Protein AF-A0A350C0U6-F1 (afdb_monomer_lite)

Sequence (152 aa):
VAESNEKQADDQLRTDGWYQVFDNSTVLQYPEDMLATWTKYCEDTYARYAKSYNLSYEDFLTEYGASETSIANNAKDFAKTYLVASAILENEGILPASEQYNTRKNELLAGSGYASEEAAVAAGISQENIDMTVRYYLATDIILENATIANG

pLDDT: mean 92.18, std 11.09, range [40.97, 98.38]

Secondary structure (DSSP, 8-state):
-HHHHHHHHHHHHHHHHHHHHHHH---S---HHHHHHHHHHHHHHHHHHHHHTT--HHHHHHHTT--HHHHHHHHHHHHHHHHHHHHHHHHTT--TTSHHHHHHHHHHHHHTT-SSHHHHHHTT--HHHHHHHHHHHHHHHHHHHHS-----

Foldseek 3Di:
DVVVVVVVVLVVLLVVLVCVLLVP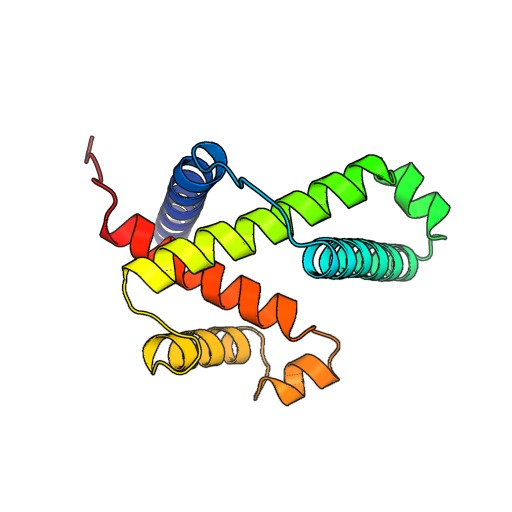DDDPDFDPVQLVVQLVVLLVVLCVVCVVVVHDSVVSCVVVVHDSVNSSVRSVSLSSLQVSLVVQCVVVVNDCPDPLLVVLLCVVQVVVVHNDPVRVVVVPNDPSNSNSVSSSVVSSVSSVVPDDPPPD

Structure (mmCIF, N/CA/C/O backbone):
data_AF-A0A350C0U6-F1
#
_entry.id   AF-A0A350C0U6-F1
#
loop_
_atom_site.group_PDB
_atom_site.id
_atom_site.type_symbol
_atom_site.label_atom_id
_atom_site.label_alt_id
_atom_site.label_comp_id
_atom_site.label_asym_id
_atom_site.label_entity_id
_atom_site.label_seq_id
_atom_site.pdbx_PDB_ins_code
_atom_site.Cartn_x
_atom_site.Cartn_y
_atom_site.Cartn_z
_atom_site.occupancy
_atom_site.B_iso_or_equiv
_atom_site.auth_seq_id
_atom_site.auth_comp_id
_atom_site.auth_asym_id
_atom_site.auth_atom_id
_atom_site.pdbx_PDB_model_num
ATOM 1 N N . VAL A 1 1 ? -17.868 24.462 -3.827 1.00 51.22 1 VAL A N 1
ATOM 2 C CA . VAL A 1 1 ? -16.743 25.043 -3.049 1.00 51.22 1 VAL A CA 1
ATOM 3 C C . VAL A 1 1 ? -16.771 24.565 -1.597 1.00 51.22 1 VAL A C 1
ATOM 5 O O . VAL A 1 1 ? -15.728 24.158 -1.131 1.00 51.22 1 VAL A O 1
ATOM 8 N N . ALA A 1 2 ? -17.927 24.499 -0.916 1.00 53.91 2 ALA A N 1
ATOM 9 C CA . ALA A 1 2 ? -18.021 23.919 0.438 1.00 53.91 2 ALA A CA 1
ATOM 10 C C . ALA A 1 2 ? -17.735 22.398 0.493 1.00 53.91 2 ALA A C 1
ATOM 12 O O . ALA A 1 2 ? -16.816 21.996 1.190 1.00 53.91 2 ALA A O 1
ATOM 13 N N . GLU A 1 3 ? -18.396 21.575 -0.336 1.00 52.00 3 GLU A N 1
ATOM 14 C CA . GLU A 1 3 ? -18.167 20.108 -0.373 1.00 52.00 3 GLU A CA 1
ATOM 15 C C . GLU A 1 3 ? -16.724 19.714 -0.741 1.00 52.00 3 GLU A C 1
ATOM 17 O O . GLU A 1 3 ? -16.196 18.714 -0.268 1.00 52.00 3 GLU A O 1
ATOM 22 N N . SER A 1 4 ? -16.061 20.521 -1.577 1.00 62.94 4 SER A N 1
ATOM 23 C CA . SER A 1 4 ? -14.654 20.304 -1.940 1.00 62.94 4 SER A CA 1
ATOM 24 C C . SER A 1 4 ? -13.709 20.597 -0.777 1.00 62.94 4 SER A C 1
ATOM 26 O O . SER A 1 4 ? -12.655 19.978 -0.698 1.00 62.94 4 SER A O 1
ATOM 28 N N . ASN A 1 5 ? -14.071 21.543 0.093 1.00 62.84 5 ASN A N 1
ATOM 29 C CA . ASN A 1 5 ? -13.258 21.920 1.243 1.00 62.84 5 ASN A CA 1
ATOM 30 C C . ASN A 1 5 ? -13.455 20.932 2.401 1.00 62.84 5 ASN A C 1
ATOM 32 O O . ASN A 1 5 ? -12.484 20.602 3.069 1.00 62.84 5 ASN A O 1
ATOM 36 N N . GLU A 1 6 ? -14.678 20.431 2.608 1.00 67.31 6 GLU A N 1
ATOM 37 C CA . GLU A 1 6 ? -14.978 19.400 3.616 1.00 67.31 6 GLU A CA 1
ATOM 38 C C . GLU A 1 6 ? -14.292 18.072 3.280 1.00 67.31 6 GLU A C 1
ATOM 40 O O . GLU A 1 6 ? -13.559 17.541 4.107 1.00 67.31 6 GLU A O 1
ATOM 45 N N . LYS A 1 7 ? -14.404 17.595 2.031 1.00 71.81 7 LYS A N 1
ATOM 46 C CA . LYS A 1 7 ? -13.705 16.376 1.594 1.00 71.81 7 LYS A CA 1
ATOM 47 C C . LYS A 1 7 ? -12.185 16.489 1.752 1.00 71.81 7 LYS A C 1
ATOM 49 O O . LYS A 1 7 ? -11.536 15.544 2.180 1.00 71.81 7 LYS A O 1
ATOM 54 N N . GLN A 1 8 ? -11.620 17.649 1.418 1.00 74.31 8 GLN A N 1
ATOM 55 C CA . GLN A 1 8 ? -10.186 17.887 1.559 1.00 74.31 8 GLN A CA 1
ATOM 56 C C . GLN A 1 8 ? -9.745 17.925 3.030 1.00 74.31 8 GLN A C 1
ATOM 58 O O . GLN A 1 8 ? -8.661 17.441 3.348 1.00 74.31 8 GLN A O 1
ATOM 63 N N . ALA A 1 9 ? -10.570 18.481 3.920 1.00 77.56 9 ALA A N 1
ATOM 64 C CA . ALA A 1 9 ? -10.304 18.485 5.355 1.00 77.56 9 ALA A CA 1
ATOM 65 C C . ALA A 1 9 ? -10.352 17.065 5.945 1.00 77.56 9 ALA A C 1
ATOM 67 O O . ALA A 1 9 ? -9.462 16.702 6.714 1.00 77.56 9 ALA A O 1
ATOM 68 N N . ASP A 1 10 ? -11.323 16.249 5.531 1.00 80.69 10 ASP A N 1
ATOM 69 C CA . ASP A 1 10 ? -11.436 14.850 5.957 1.00 80.69 10 ASP A CA 1
ATOM 70 C C . ASP A 1 10 ? -10.252 14.005 5.465 1.00 80.69 10 ASP A C 1
ATOM 72 O O . ASP A 1 10 ? -9.668 13.242 6.236 1.00 80.69 10 ASP A O 1
ATOM 76 N N . ASP A 1 11 ? -9.849 14.167 4.201 1.00 85.12 11 ASP A N 1
ATOM 77 C CA . ASP A 1 11 ? -8.696 13.460 3.629 1.00 85.12 11 ASP A CA 1
ATOM 78 C C . ASP A 1 11 ? -7.384 13.859 4.339 1.00 85.12 11 ASP A C 1
ATOM 80 O O . ASP A 1 11 ? -6.520 13.009 4.591 1.00 85.12 11 ASP A O 1
ATOM 84 N N . GLN A 1 12 ? -7.243 15.133 4.730 1.00 87.94 12 GLN A N 1
ATOM 85 C CA . GLN A 1 12 ? -6.099 15.598 5.518 1.00 87.94 12 GLN A CA 1
ATOM 86 C C . GLN A 1 12 ? -6.104 14.994 6.925 1.00 87.94 12 GLN A C 1
ATOM 88 O O . GLN A 1 12 ? -5.079 14.479 7.365 1.00 87.94 12 GLN A O 1
ATOM 93 N N . LEU A 1 13 ? -7.250 14.989 7.610 1.00 88.81 13 LEU A N 1
ATOM 94 C CA . LEU A 1 13 ? -7.367 14.422 8.954 1.00 88.81 13 LEU A CA 1
ATOM 95 C C . LEU A 1 13 ? -7.030 12.922 8.965 1.00 88.81 13 LEU A C 1
ATOM 97 O O . LEU A 1 13 ? -6.321 12.453 9.857 1.00 88.81 13 LEU A O 1
ATOM 101 N N . ARG A 1 14 ? -7.483 12.175 7.948 1.00 90.62 14 ARG A N 1
ATOM 102 C CA . ARG A 1 14 ? -7.119 10.759 7.742 1.00 90.62 14 ARG A CA 1
ATOM 103 C C . ARG A 1 14 ? -5.617 10.580 7.603 1.00 90.62 14 ARG A C 1
ATOM 105 O O . ARG A 1 14 ? -5.036 9.693 8.228 1.00 90.62 14 ARG A O 1
ATOM 112 N N . THR A 1 15 ? -5.009 11.424 6.779 1.00 91.62 15 THR A N 1
ATOM 113 C CA . THR A 1 15 ? -3.575 11.395 6.495 1.00 91.62 15 THR A CA 1
ATOM 114 C C . THR A 1 15 ? -2.763 11.690 7.755 1.00 91.62 15 THR A C 1
ATOM 116 O O . THR A 1 15 ? -1.863 10.924 8.095 1.00 91.62 15 THR A O 1
ATOM 119 N N . ASP A 1 16 ? -3.123 12.737 8.496 1.00 92.50 16 ASP A N 1
ATOM 120 C CA . ASP A 1 16 ? -2.428 13.149 9.717 1.00 92.50 16 ASP A CA 1
ATOM 121 C C . ASP A 1 16 ? -2.557 12.097 10.824 1.00 92.50 16 ASP A C 1
ATOM 123 O O . ASP A 1 16 ? -1.561 11.721 11.445 1.00 92.50 16 ASP A O 1
ATOM 127 N N . GLY A 1 17 ? -3.768 11.570 11.035 1.00 94.00 17 GLY A N 1
ATOM 128 C CA . GLY A 1 17 ? -4.012 10.510 12.012 1.00 94.00 17 GLY A CA 1
ATOM 129 C C . GLY A 1 17 ? -3.211 9.248 11.696 1.00 94.00 17 GLY A C 1
ATOM 130 O O . GLY A 1 17 ? -2.575 8.672 12.583 1.00 94.00 17 GLY A O 1
ATOM 131 N N . TRP A 1 18 ? -3.179 8.844 10.423 1.00 96.44 18 TRP A N 1
ATOM 132 C CA . TRP A 1 18 ? -2.354 7.723 9.988 1.00 96.44 18 TRP A CA 1
ATOM 133 C C . TRP A 1 18 ? -0.871 7.967 10.245 1.00 96.44 18 TRP A C 1
ATOM 135 O O . TRP A 1 18 ? -0.232 7.122 10.869 1.00 96.44 18 TRP A O 1
ATOM 145 N N . TYR A 1 19 ? -0.319 9.099 9.801 1.00 95.69 19 TYR A N 1
ATOM 146 C CA . TYR A 1 19 ? 1.109 9.372 9.969 1.00 95.69 19 TYR A CA 1
ATOM 147 C C . TYR A 1 19 ? 1.504 9.480 11.438 1.00 95.69 19 TYR A C 1
ATOM 149 O O . TYR A 1 19 ? 2.551 8.962 11.816 1.00 95.69 19 TYR A O 1
ATOM 157 N N . GLN A 1 20 ? 0.642 10.023 12.301 1.00 95.06 20 GLN A N 1
ATOM 158 C CA . GLN A 1 20 ? 0.891 10.020 13.740 1.00 95.06 20 GLN A CA 1
ATOM 159 C C . GLN A 1 20 ? 1.043 8.594 14.290 1.00 95.06 20 GLN A C 1
ATOM 161 O O . GLN A 1 20 ? 1.941 8.341 15.094 1.00 95.06 20 GLN A O 1
ATOM 166 N N . VAL A 1 21 ? 0.202 7.648 13.871 1.00 96.00 21 VAL A N 1
ATOM 167 C CA . VAL A 1 21 ? 0.316 6.248 14.307 1.00 96.00 21 VAL A CA 1
ATOM 168 C C . VAL A 1 21 ? 1.499 5.553 13.639 1.00 96.00 21 VAL A C 1
ATOM 170 O O . VAL A 1 21 ? 2.273 4.869 14.314 1.00 96.00 21 VAL A O 1
ATOM 173 N N . PHE A 1 22 ? 1.676 5.744 12.335 1.00 96.81 22 PHE A N 1
ATOM 174 C CA . PHE A 1 22 ? 2.752 5.151 11.553 1.00 96.81 22 PHE A CA 1
ATOM 175 C C . PHE A 1 22 ? 4.122 5.573 12.092 1.00 96.81 22 PHE A C 1
ATOM 177 O O . PHE A 1 22 ? 4.939 4.709 12.406 1.00 96.81 22 PHE A O 1
ATOM 184 N N . ASP A 1 23 ? 4.374 6.867 12.282 1.00 96.62 23 ASP A N 1
ATOM 185 C CA . ASP A 1 23 ? 5.671 7.388 12.728 1.00 96.62 23 ASP A CA 1
ATOM 186 C C . ASP A 1 23 ? 6.007 6.967 14.162 1.00 96.62 23 ASP A C 1
ATOM 188 O O . ASP A 1 23 ? 7.151 6.609 14.444 1.00 96.62 23 ASP A O 1
ATOM 192 N N . ASN A 1 24 ? 5.007 6.914 15.050 1.00 95.81 24 ASN A N 1
ATOM 193 C CA . ASN A 1 24 ? 5.191 6.455 16.431 1.00 95.81 24 ASN A CA 1
ATOM 194 C C . ASN A 1 24 ? 5.270 4.923 16.565 1.00 95.81 24 ASN A C 1
ATOM 196 O O . ASN A 1 24 ? 5.645 4.411 17.622 1.00 95.81 24 ASN A O 1
ATOM 200 N N . SER A 1 25 ? 4.945 4.173 15.510 1.00 96.38 25 SER A N 1
ATOM 201 C CA . SER A 1 25 ? 5.032 2.714 15.512 1.00 96.38 25 SER A CA 1
ATOM 202 C C . SER A 1 25 ? 6.453 2.229 15.236 1.00 96.38 25 SER A C 1
ATOM 204 O O . SER A 1 25 ? 7.111 2.645 14.279 1.00 96.38 25 SER A O 1
ATOM 206 N N . THR A 1 26 ? 6.904 1.264 16.039 1.00 94.62 26 THR A N 1
ATOM 207 C CA . THR A 1 26 ? 8.195 0.588 15.857 1.00 94.62 26 THR A CA 1
ATOM 208 C C . THR A 1 26 ? 7.981 -0.843 15.377 1.00 94.62 26 THR A C 1
ATOM 210 O O . THR A 1 26 ? 7.417 -1.666 16.094 1.00 94.62 26 THR A O 1
ATOM 213 N N . VAL A 1 27 ? 8.478 -1.160 14.180 1.00 95.19 27 VAL A N 1
ATOM 214 C CA . VAL A 1 27 ? 8.535 -2.542 13.685 1.00 95.19 27 VAL A CA 1
ATOM 215 C C . VAL A 1 27 ? 9.802 -3.193 14.224 1.00 95.19 27 VAL A C 1
ATOM 217 O O . VAL A 1 27 ? 10.908 -2.788 13.872 1.00 95.19 27 VAL A O 1
ATOM 220 N N . LEU A 1 28 ? 9.640 -4.198 15.085 1.00 93.25 28 LEU A N 1
ATOM 221 C CA . LEU A 1 28 ? 10.767 -4.896 15.712 1.00 93.25 28 LEU A CA 1
ATOM 222 C C . LEU A 1 28 ? 11.535 -5.769 14.714 1.00 93.25 28 LEU A C 1
ATOM 224 O O . LEU A 1 28 ? 12.758 -5.864 14.783 1.00 93.25 28 LEU A O 1
ATOM 228 N N . GLN A 1 29 ? 10.816 -6.399 13.786 1.00 93.75 29 GLN A N 1
ATOM 229 C CA . GLN A 1 29 ? 11.388 -7.244 12.750 1.00 93.75 29 GLN A CA 1
ATOM 230 C C . GLN A 1 29 ? 10.505 -7.212 11.505 1.00 93.75 29 GLN A C 1
ATOM 232 O O . GLN A 1 29 ? 9.289 -7.372 11.593 1.00 93.75 29 GLN A O 1
ATOM 237 N N . TYR A 1 30 ? 11.136 -7.043 10.346 1.00 94.88 30 TYR A N 1
ATOM 238 C CA . TYR A 1 30 ? 10.474 -7.176 9.055 1.00 94.88 30 TYR A CA 1
ATOM 239 C C . TYR A 1 30 ? 10.649 -8.609 8.536 1.00 94.88 30 TYR A C 1
ATOM 241 O O . TYR A 1 30 ? 11.789 -9.078 8.480 1.00 94.88 30 TYR A O 1
ATOM 249 N 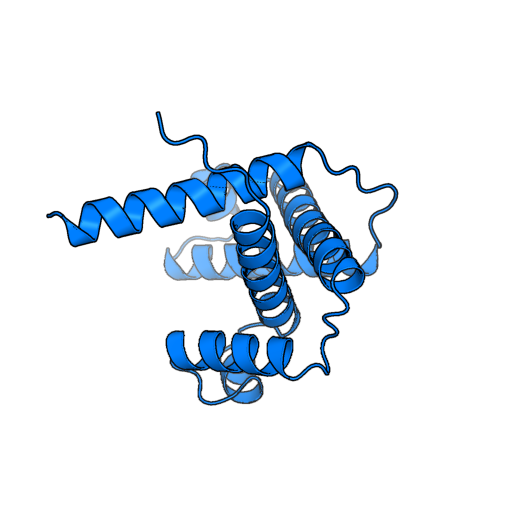N . PRO A 1 31 ? 9.568 -9.307 8.147 1.00 95.44 31 PRO A N 1
ATOM 250 C CA . PRO A 1 31 ? 9.685 -10.595 7.471 1.00 95.44 31 PRO A CA 1
ATOM 251 C C . PRO A 1 31 ? 10.410 -10.442 6.126 1.00 95.44 31 PRO A C 1
ATOM 253 O O . PRO A 1 31 ? 10.056 -9.572 5.329 1.00 95.44 31 PRO A O 1
ATOM 256 N N . GLU A 1 32 ? 11.407 -11.289 5.859 1.00 95.56 32 GLU A N 1
ATOM 257 C CA . GLU A 1 32 ? 12.224 -11.204 4.637 1.00 95.56 32 GLU A CA 1
ATOM 258 C C . GLU A 1 32 ? 11.382 -11.382 3.367 1.00 95.56 32 GLU A C 1
ATOM 260 O O . GLU A 1 32 ? 11.482 -10.569 2.449 1.00 95.56 32 GLU A O 1
ATOM 265 N N . ASP A 1 33 ? 10.478 -12.366 3.353 1.00 95.81 33 ASP A N 1
ATOM 266 C CA . ASP A 1 33 ? 9.578 -12.622 2.219 1.00 95.81 33 ASP A CA 1
ATOM 267 C C . ASP A 1 33 ? 8.653 -11.430 1.928 1.00 95.81 33 ASP A C 1
ATOM 269 O O . ASP A 1 33 ? 8.363 -11.112 0.771 1.00 95.81 33 ASP A O 1
ATOM 273 N N . MET A 1 34 ? 8.222 -10.719 2.975 1.00 95.62 34 MET A N 1
ATOM 274 C CA . MET A 1 34 ? 7.398 -9.518 2.838 1.00 95.62 34 MET A CA 1
ATOM 275 C C . MET A 1 34 ? 8.204 -8.375 2.217 1.00 95.62 34 MET A C 1
ATOM 277 O O . MET A 1 34 ? 7.720 -7.710 1.304 1.00 95.62 34 MET A O 1
ATOM 281 N N . LEU A 1 35 ? 9.446 -8.162 2.663 1.00 96.81 35 LEU A N 1
ATOM 282 C CA . LEU A 1 35 ? 10.324 -7.160 2.056 1.00 96.81 35 LEU A CA 1
ATOM 283 C C . LEU A 1 35 ? 10.631 -7.493 0.595 1.00 96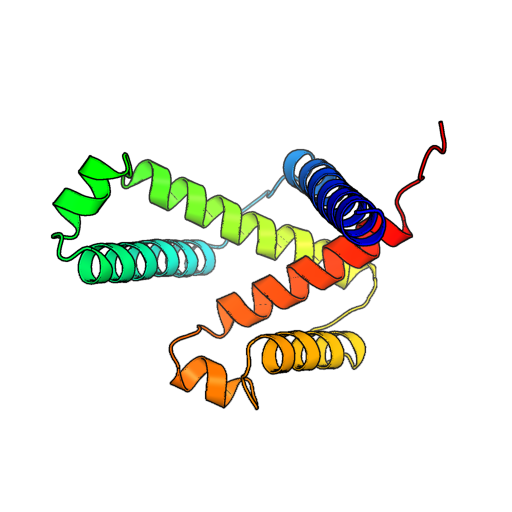.81 35 LEU A C 1
ATOM 285 O O . LEU A 1 35 ? 10.566 -6.604 -0.247 1.00 96.81 35 LEU A O 1
ATOM 289 N N . ALA A 1 36 ? 10.912 -8.757 0.274 1.00 96.88 36 ALA A N 1
ATOM 290 C CA . ALA A 1 36 ? 11.143 -9.189 -1.102 1.00 96.88 36 ALA A CA 1
ATOM 291 C C . ALA A 1 36 ? 9.917 -8.925 -1.992 1.00 96.88 36 ALA A C 1
ATOM 293 O O . ALA A 1 36 ? 10.054 -8.417 -3.106 1.00 96.88 36 ALA A O 1
ATOM 294 N N . THR A 1 37 ? 8.718 -9.199 -1.471 1.00 96.12 37 THR A N 1
ATOM 295 C CA . THR A 1 37 ? 7.450 -8.932 -2.161 1.00 96.12 37 THR A CA 1
ATOM 296 C C . THR A 1 37 ? 7.280 -7.444 -2.465 1.00 96.12 37 THR A C 1
ATOM 298 O O . THR A 1 37 ? 7.016 -7.076 -3.611 1.00 96.12 37 THR A O 1
ATOM 301 N N . TRP A 1 38 ? 7.489 -6.568 -1.479 1.00 97.44 38 TRP A N 1
ATOM 302 C CA . TRP A 1 38 ? 7.319 -5.125 -1.675 1.00 97.44 38 TRP A CA 1
ATOM 303 C C . TRP A 1 38 ? 8.435 -4.481 -2.500 1.00 97.44 38 TRP A C 1
ATOM 305 O O . TRP A 1 38 ? 8.160 -3.558 -3.266 1.00 97.44 38 TRP A O 1
ATOM 315 N N . THR A 1 39 ? 9.667 -4.991 -2.424 1.00 97.38 39 THR A N 1
ATOM 316 C CA . THR A 1 39 ? 10.760 -4.588 -3.324 1.00 97.38 39 THR A CA 1
ATOM 317 C C . THR A 1 39 ? 10.384 -4.892 -4.766 1.00 97.38 39 THR A C 1
ATOM 319 O O . THR A 1 39 ? 10.389 -3.990 -5.604 1.00 97.38 39 THR A O 1
ATOM 322 N N . LYS A 1 40 ? 9.945 -6.126 -5.039 1.00 96.25 40 LYS A N 1
ATOM 323 C CA . LYS A 1 40 ? 9.494 -6.521 -6.374 1.00 96.25 40 LYS A CA 1
ATOM 324 C C . LYS A 1 40 ? 8.311 -5.679 -6.852 1.00 96.25 40 LYS A C 1
ATOM 326 O O . LYS A 1 40 ? 8.280 -5.262 -8.006 1.00 96.25 40 LYS A O 1
ATOM 331 N N . TYR A 1 41 ? 7.355 -5.389 -5.971 1.00 95.31 41 TYR A N 1
ATOM 332 C CA . TYR A 1 41 ? 6.229 -4.515 -6.294 1.00 95.31 41 TYR A CA 1
ATOM 333 C C . TYR A 1 41 ? 6.683 -3.106 -6.717 1.00 95.31 41 TYR A C 1
ATOM 335 O O . TYR A 1 41 ? 6.161 -2.559 -7.695 1.00 95.31 41 TYR A O 1
ATOM 343 N N . CYS A 1 42 ? 7.664 -2.525 -6.018 1.00 95.50 42 CYS A N 1
ATOM 344 C CA . CYS A 1 42 ? 8.236 -1.223 -6.366 1.00 95.50 42 CYS A CA 1
ATOM 345 C C . CYS A 1 42 ? 8.934 -1.264 -7.732 1.00 95.50 42 CYS A C 1
ATOM 347 O O . CYS A 1 42 ? 8.653 -0.423 -8.587 1.00 95.50 42 CYS A O 1
ATOM 349 N N . GLU A 1 43 ? 9.789 -2.261 -7.960 1.00 95.75 43 GLU A N 1
ATOM 350 C CA . GLU A 1 43 ? 10.512 -2.452 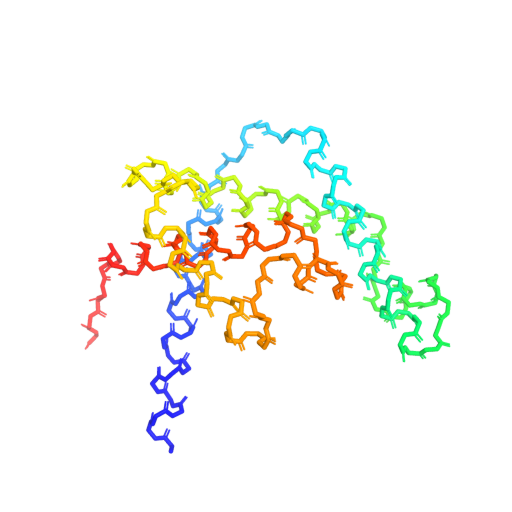-9.224 1.00 95.75 43 GLU A CA 1
ATOM 351 C C . GLU A 1 43 ? 9.554 -2.634 -10.407 1.00 95.75 43 GLU A C 1
ATOM 353 O O . GLU A 1 43 ? 9.664 -1.931 -11.413 1.00 95.75 43 GLU A O 1
ATOM 358 N N . ASP A 1 44 ? 8.557 -3.514 -10.269 1.00 94.75 44 ASP A N 1
ATOM 359 C CA . ASP A 1 44 ? 7.553 -3.766 -11.307 1.00 94.75 44 ASP A CA 1
ATOM 360 C C . ASP A 1 44 ? 6.727 -2.496 -11.593 1.00 94.75 44 ASP A C 1
ATOM 362 O O . ASP A 1 44 ? 6.371 -2.215 -12.742 1.00 94.75 44 ASP A O 1
ATOM 366 N N . THR A 1 45 ? 6.443 -1.687 -10.567 1.00 93.44 45 THR A N 1
ATOM 367 C CA . THR A 1 45 ? 5.734 -0.406 -10.718 1.00 93.44 45 THR A CA 1
ATOM 368 C C . THR A 1 45 ? 6.569 0.616 -11.479 1.00 93.44 45 THR A C 1
ATOM 370 O O . THR A 1 45 ? 6.079 1.214 -12.439 1.00 93.44 45 THR A O 1
ATOM 373 N N . TYR A 1 46 ? 7.839 0.778 -11.122 1.00 95.31 46 TYR A N 1
ATOM 374 C CA . TYR A 1 46 ? 8.749 1.686 -11.819 1.00 95.31 46 TYR A CA 1
ATOM 375 C C . TYR A 1 46 ? 9.029 1.228 -13.253 1.00 95.31 46 TYR A C 1
ATOM 377 O O . TYR A 1 46 ? 9.053 2.055 -14.161 1.00 95.31 46 TYR A O 1
ATOM 385 N N . ALA A 1 47 ? 9.121 -0.079 -13.506 1.00 95.19 47 ALA A N 1
ATOM 386 C CA . ALA A 1 47 ? 9.236 -0.621 -14.858 1.00 95.19 47 ALA A CA 1
ATOM 387 C C . ALA A 1 47 ? 8.000 -0.311 -15.720 1.00 95.19 47 ALA A C 1
ATOM 389 O O . ALA A 1 47 ? 8.131 0.047 -16.896 1.00 95.19 47 ALA A O 1
ATOM 390 N N . ARG A 1 48 ? 6.790 -0.393 -15.146 1.00 94.56 48 ARG A N 1
ATOM 391 C CA . ARG A 1 48 ? 5.559 0.030 -15.835 1.00 94.56 48 ARG A CA 1
ATOM 392 C C . ARG A 1 48 ? 5.571 1.525 -16.149 1.00 94.56 48 ARG A C 1
ATOM 394 O O . ARG A 1 48 ? 5.210 1.894 -17.268 1.00 94.56 48 ARG A O 1
ATOM 401 N N . TYR A 1 49 ? 6.007 2.367 -15.214 1.00 95.00 49 TYR A N 1
ATOM 402 C CA . TYR A 1 49 ? 6.102 3.809 -15.447 1.00 95.00 49 TYR A CA 1
ATOM 403 C C . TYR A 1 49 ? 7.142 4.162 -16.506 1.00 95.00 49 TYR A C 1
ATOM 405 O O . TYR A 1 49 ? 6.803 4.884 -17.443 1.00 95.00 49 TYR A O 1
ATOM 413 N N . ALA A 1 50 ? 8.337 3.573 -16.450 1.00 96.75 50 ALA A N 1
ATOM 414 C CA . ALA A 1 50 ? 9.360 3.727 -17.481 1.00 96.75 50 ALA A CA 1
ATOM 415 C C . ALA A 1 50 ? 8.790 3.422 -18.874 1.00 96.75 50 ALA A C 1
ATOM 417 O O . ALA A 1 50 ? 8.851 4.257 -19.777 1.00 96.75 50 ALA A O 1
ATOM 418 N N . LYS A 1 51 ? 8.101 2.280 -19.020 1.00 96.62 51 LYS A N 1
ATOM 419 C CA . LYS A 1 51 ? 7.425 1.912 -20.270 1.00 96.62 51 LYS A CA 1
ATOM 420 C C . LYS A 1 51 ? 6.364 2.934 -20.687 1.00 96.62 51 LYS A C 1
ATOM 422 O O . LYS A 1 51 ? 6.280 3.259 -21.867 1.00 96.62 51 LYS A O 1
ATOM 427 N N . SER A 1 52 ? 5.560 3.437 -19.749 1.00 96.44 52 SER A N 1
ATOM 428 C CA . SER A 1 52 ? 4.517 4.432 -20.042 1.00 96.44 52 SER A CA 1
ATOM 429 C C . SER A 1 52 ? 5.084 5.768 -20.538 1.00 96.44 52 SER A C 1
ATOM 431 O O . SER A 1 52 ? 4.472 6.415 -21.385 1.00 96.44 52 SER A O 1
ATOM 433 N N . TYR A 1 53 ? 6.284 6.129 -20.079 1.00 96.62 53 TYR A N 1
ATOM 434 C CA . TYR A 1 53 ? 7.018 7.316 -20.516 1.00 96.62 53 TYR A CA 1
ATOM 435 C C . TYR A 1 53 ? 7.941 7.058 -21.717 1.00 96.62 53 TYR A C 1
ATOM 437 O O . TYR A 1 53 ? 8.603 7.979 -22.183 1.00 96.62 53 TYR A O 1
ATOM 445 N N . ASN A 1 54 ? 7.953 5.836 -22.266 1.00 96.94 54 ASN A N 1
ATOM 446 C CA . ASN A 1 54 ? 8.883 5.391 -23.312 1.00 96.94 54 ASN A CA 1
ATOM 447 C C . ASN A 1 54 ? 10.368 5.565 -22.936 1.00 96.94 54 ASN A C 1
ATOM 449 O O . ASN A 1 54 ? 11.204 5.828 -23.800 1.00 96.94 54 ASN A O 1
ATOM 453 N N . LEU A 1 55 ? 10.691 5.403 -21.654 1.00 96.75 55 LEU A N 1
ATOM 454 C CA . LEU A 1 55 ? 12.047 5.439 -21.113 1.00 96.75 55 LEU A CA 1
ATOM 455 C C . LEU A 1 55 ? 12.557 4.020 -20.847 1.00 96.75 55 LEU A C 1
ATOM 457 O O . LEU A 1 55 ? 11.772 3.089 -20.627 1.00 96.75 55 LEU A O 1
ATOM 461 N N . SER A 1 56 ? 13.881 3.851 -20.826 1.00 97.00 56 SER A N 1
ATOM 462 C CA . SER A 1 56 ? 14.460 2.664 -20.198 1.00 97.00 56 SER A CA 1
ATOM 463 C C . SER A 1 56 ? 14.234 2.718 -18.681 1.00 97.00 56 SER A C 1
ATOM 465 O O . SER A 1 56 ? 13.971 3.778 -18.112 1.00 97.00 56 SER A O 1
ATOM 467 N N . TYR A 1 57 ? 14.323 1.568 -18.010 1.00 95.69 57 TYR A N 1
ATOM 468 C CA . TYR A 1 57 ? 14.201 1.525 -16.552 1.00 95.69 57 TYR A CA 1
ATOM 469 C C . TYR A 1 57 ? 15.274 2.387 -15.870 1.00 95.69 57 TYR A C 1
ATOM 471 O O . TYR A 1 57 ? 14.958 3.158 -14.973 1.00 95.69 57 TYR A O 1
ATOM 479 N N . GLU A 1 58 ? 16.520 2.311 -16.342 1.00 95.81 58 GLU A N 1
ATOM 480 C CA . GLU A 1 58 ? 17.647 3.086 -15.810 1.00 95.81 58 GLU A CA 1
ATOM 481 C C . GLU A 1 58 ? 17.471 4.598 -16.028 1.00 95.81 58 GLU A C 1
ATOM 483 O O . GLU A 1 58 ? 17.702 5.382 -15.103 1.00 95.81 58 GLU A O 1
ATOM 488 N N . ASP A 1 59 ? 16.986 5.005 -17.208 1.00 96.69 59 ASP A N 1
ATOM 489 C CA . ASP A 1 59 ? 16.690 6.414 -17.497 1.00 96.69 59 ASP A CA 1
ATOM 490 C C . ASP A 1 59 ? 15.565 6.931 -16.599 1.00 96.69 59 ASP A C 1
ATOM 492 O O . ASP A 1 59 ? 15.681 8.015 -16.035 1.00 96.69 59 ASP A O 1
ATOM 496 N N . PHE A 1 60 ? 14.506 6.136 -16.399 1.00 96.56 60 PHE A N 1
ATOM 497 C CA . PHE A 1 60 ? 13.418 6.487 -15.488 1.00 96.56 60 PHE A CA 1
ATOM 498 C C . PHE A 1 60 ? 13.919 6.640 -14.048 1.00 96.56 60 PHE A C 1
ATOM 500 O O . PHE A 1 60 ? 13.614 7.634 -13.394 1.00 96.56 60 PHE A O 1
ATOM 507 N N . LEU A 1 61 ? 14.719 5.698 -13.540 1.00 95.50 61 LEU A N 1
ATOM 508 C CA . LEU A 1 61 ? 15.273 5.827 -12.191 1.00 95.50 61 LEU A CA 1
ATOM 509 C C . LEU A 1 61 ? 16.118 7.100 -12.055 1.00 95.50 61 LEU A C 1
ATOM 511 O O . LEU A 1 61 ? 15.966 7.835 -11.082 1.00 95.50 61 LEU A O 1
ATOM 515 N N . THR A 1 62 ? 16.951 7.397 -13.051 1.00 95.69 62 THR A N 1
ATOM 516 C CA . THR A 1 62 ? 17.800 8.594 -13.056 1.00 95.69 62 THR A CA 1
ATOM 517 C C . THR A 1 62 ? 16.975 9.880 -13.098 1.00 95.69 62 THR A C 1
ATOM 519 O O . THR A 1 62 ? 17.203 10.784 -12.294 1.00 95.69 62 THR A O 1
ATOM 522 N N . GLU A 1 63 ? 16.003 9.966 -14.006 1.00 96.19 63 GLU A N 1
ATOM 523 C CA . GLU A 1 63 ? 15.166 11.154 -14.207 1.00 96.19 63 GLU A CA 1
ATOM 524 C C . GLU A 1 63 ? 14.302 11.467 -12.980 1.00 96.19 63 GLU A C 1
ATOM 526 O O . GLU A 1 63 ? 14.157 12.630 -12.603 1.00 96.19 63 GLU A O 1
ATOM 531 N N . TYR A 1 64 ? 13.787 10.433 -12.312 1.00 93.50 64 TYR A N 1
ATOM 532 C CA . TYR A 1 64 ? 12.922 10.569 -11.138 1.00 93.50 64 TYR A CA 1
ATOM 533 C C . TYR A 1 64 ? 13.679 10.439 -9.805 1.00 93.50 64 TYR A C 1
ATOM 535 O O . TYR A 1 64 ? 13.057 10.402 -8.743 1.00 93.50 64 TYR A O 1
ATOM 543 N N . GLY A 1 65 ? 15.017 10.394 -9.836 1.00 92.50 65 GLY A N 1
ATOM 544 C CA . GLY A 1 65 ? 15.865 10.361 -8.639 1.00 92.50 65 GLY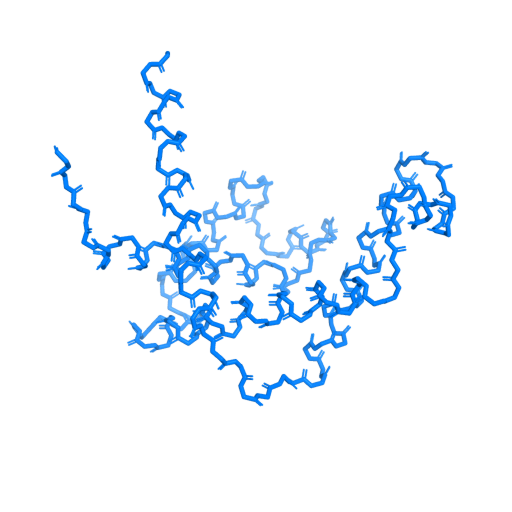 A CA 1
ATOM 545 C C . GLY A 1 65 ? 15.699 9.103 -7.779 1.00 92.50 65 GLY A C 1
ATOM 546 O O . GLY A 1 65 ? 15.958 9.138 -6.574 1.00 92.50 65 GLY A O 1
ATOM 547 N N . ALA A 1 66 ? 15.256 7.998 -8.376 1.00 93.88 66 ALA A N 1
ATOM 548 C CA . ALA A 1 66 ? 15.112 6.717 -7.709 1.00 93.88 66 ALA A CA 1
ATOM 549 C C . ALA A 1 66 ? 16.422 5.911 -7.755 1.00 93.88 66 ALA A C 1
ATOM 551 O O . ALA A 1 66 ? 17.224 5.980 -8.681 1.00 93.88 66 ALA A O 1
ATOM 552 N N . SER A 1 67 ? 16.642 5.129 -6.707 1.00 93.56 67 SER A N 1
ATOM 553 C CA . SER A 1 67 ? 17.803 4.260 -6.495 1.00 93.56 67 SER A CA 1
ATOM 554 C C . SER A 1 67 ? 17.387 2.970 -5.791 1.00 93.56 67 SER A C 1
ATOM 556 O O . SER A 1 67 ? 16.315 2.918 -5.180 1.00 93.56 67 SER A O 1
ATOM 558 N N . GLU A 1 68 ? 18.261 1.962 -5.783 1.00 92.56 68 GLU A N 1
ATOM 559 C CA . GLU A 1 68 ? 18.066 0.733 -4.996 1.00 92.56 68 GLU A CA 1
ATOM 560 C C . GLU A 1 68 ? 17.761 1.040 -3.520 1.00 92.56 68 GLU A C 1
ATOM 562 O O . GLU A 1 68 ? 16.850 0.458 -2.935 1.00 92.56 68 GLU A O 1
ATOM 567 N N . THR A 1 69 ? 18.444 2.029 -2.933 1.00 95.12 69 THR A N 1
ATOM 568 C CA . THR A 1 69 ? 18.185 2.478 -1.557 1.00 95.12 69 THR A CA 1
ATOM 569 C C . THR A 1 69 ? 16.770 3.029 -1.387 1.00 95.12 69 THR A C 1
ATOM 571 O O . THR A 1 69 ? 16.096 2.691 -0.417 1.00 95.12 69 THR A O 1
ATOM 574 N N . SER A 1 70 ? 16.291 3.862 -2.317 1.00 95.38 70 SER A N 1
ATOM 575 C CA . SER A 1 70 ? 14.918 4.387 -2.246 1.00 95.38 70 SER A CA 1
ATOM 576 C C . SER A 1 70 ? 13.868 3.292 -2.446 1.00 95.38 70 SER A C 1
ATOM 578 O O . SER A 1 70 ? 12.852 3.299 -1.762 1.00 95.38 70 SER A O 1
ATOM 580 N N . ILE A 1 71 ? 14.137 2.311 -3.314 1.00 95.88 71 ILE A N 1
ATOM 581 C CA . ILE A 1 71 ? 13.266 1.149 -3.527 1.00 95.88 71 ILE A CA 1
ATOM 582 C C . ILE A 1 71 ? 13.179 0.330 -2.237 1.00 95.88 71 ILE A C 1
ATOM 584 O O . ILE A 1 71 ? 12.082 0.011 -1.786 1.00 95.88 71 ILE A O 1
ATOM 588 N N . ALA A 1 72 ? 14.318 0.053 -1.597 1.00 95.44 72 ALA A N 1
ATOM 589 C CA . ALA A 1 72 ? 14.363 -0.669 -0.330 1.00 95.44 72 ALA A CA 1
ATOM 590 C C . ALA A 1 72 ? 13.660 0.089 0.811 1.00 95.44 72 ALA A C 1
ATOM 592 O O . ALA A 1 72 ? 13.009 -0.533 1.650 1.00 95.44 72 ALA A O 1
ATOM 593 N N . ASN A 1 73 ? 13.766 1.422 0.849 1.00 96.25 73 ASN A N 1
ATOM 594 C CA . ASN A 1 73 ? 13.040 2.245 1.820 1.00 96.25 73 ASN A CA 1
ATOM 595 C C . ASN A 1 73 ? 11.527 2.199 1.570 1.00 96.25 73 ASN A C 1
ATOM 597 O O . ASN A 1 73 ? 10.779 1.911 2.498 1.00 96.25 73 ASN A O 1
ATOM 601 N N . ASN A 1 74 ? 11.083 2.354 0.321 1.00 96.19 74 ASN A N 1
ATOM 602 C CA . ASN A 1 74 ? 9.667 2.248 -0.031 1.00 96.19 74 ASN A CA 1
ATOM 603 C C . ASN A 1 74 ? 9.108 0.858 0.305 1.00 96.19 74 ASN A C 1
ATOM 605 O O . ASN A 1 74 ? 8.020 0.741 0.861 1.00 96.19 74 ASN A O 1
ATOM 609 N N . ALA A 1 75 ? 9.870 -0.206 0.035 1.00 97.00 75 ALA A N 1
ATOM 610 C CA . ALA A 1 75 ? 9.488 -1.565 0.401 1.00 97.00 75 ALA A CA 1
ATOM 611 C C . ALA A 1 75 ? 9.311 -1.731 1.920 1.00 97.00 75 ALA A C 1
ATOM 613 O O . ALA A 1 75 ? 8.364 -2.381 2.369 1.00 97.00 75 ALA A O 1
ATOM 614 N N . LYS A 1 76 ? 10.187 -1.112 2.723 1.00 97.25 76 LYS A N 1
ATOM 615 C CA . LYS A 1 76 ? 10.037 -1.070 4.185 1.00 97.25 76 LYS A CA 1
ATOM 616 C C . LYS A 1 76 ? 8.808 -0.280 4.616 1.00 97.25 76 LYS A C 1
ATOM 618 O O . LYS A 1 76 ? 8.127 -0.730 5.532 1.00 97.25 76 LYS A O 1
ATOM 623 N N . ASP A 1 77 ? 8.495 0.834 3.965 1.00 97.25 77 ASP A N 1
ATOM 624 C CA . ASP A 1 77 ? 7.313 1.638 4.289 1.00 97.25 77 ASP A CA 1
ATOM 625 C C . ASP A 1 77 ? 6.007 0.905 3.953 1.00 97.25 77 ASP A C 1
ATOM 627 O O . ASP A 1 77 ? 5.066 0.929 4.752 1.00 97.25 77 ASP A O 1
ATOM 631 N N . PHE A 1 78 ? 5.962 0.166 2.839 1.00 97.50 78 PHE A N 1
ATOM 632 C CA . PHE A 1 78 ? 4.840 -0.724 2.521 1.00 97.50 78 PHE A CA 1
ATOM 633 C C . PHE A 1 78 ? 4.714 -1.862 3.537 1.00 97.50 78 PHE A C 1
ATOM 635 O O . PHE A 1 78 ? 3.627 -2.109 4.062 1.00 97.50 78 PHE A O 1
ATOM 642 N N . ALA A 1 79 ? 5.827 -2.508 3.896 1.00 97.75 79 ALA A N 1
ATOM 643 C CA . ALA A 1 79 ? 5.826 -3.547 4.921 1.00 97.75 79 ALA A CA 1
ATOM 644 C C . ALA A 1 79 ? 5.373 -3.002 6.286 1.00 97.75 79 ALA A C 1
ATOM 646 O O . ALA A 1 79 ? 4.559 -3.623 6.967 1.00 97.75 79 ALA A O 1
ATOM 647 N N . LYS A 1 80 ? 5.844 -1.813 6.677 1.00 98.19 80 LYS A N 1
ATOM 648 C CA . LYS A 1 80 ? 5.438 -1.148 7.918 1.00 98.19 80 LYS A CA 1
ATOM 649 C C . LYS A 1 80 ? 3.956 -0.797 7.889 1.00 98.19 80 LYS A C 1
ATOM 651 O O . LYS A 1 80 ? 3.268 -1.074 8.864 1.00 98.19 80 LYS A O 1
ATOM 656 N N . THR A 1 81 ? 3.457 -0.265 6.776 1.00 98.12 81 THR A N 1
ATOM 657 C CA . THR A 1 81 ? 2.030 0.028 6.583 1.00 98.12 81 THR A CA 1
ATOM 658 C C . THR A 1 81 ? 1.191 -1.222 6.787 1.00 98.12 81 THR A C 1
ATOM 660 O O . THR A 1 81 ? 0.260 -1.212 7.591 1.00 98.12 81 THR A O 1
ATOM 663 N N . TYR A 1 82 ? 1.566 -2.320 6.128 1.00 97.38 82 TYR A N 1
ATOM 664 C CA . TYR A 1 82 ? 0.880 -3.598 6.265 1.00 97.38 82 TYR A CA 1
ATOM 665 C C . TYR A 1 82 ? 0.863 -4.083 7.721 1.00 97.38 82 TYR A C 1
ATOM 667 O O . TYR A 1 82 ? -0.192 -4.454 8.235 1.00 97.38 82 TYR A O 1
ATOM 675 N N . LEU A 1 83 ? 2.012 -4.064 8.402 1.00 97.56 83 LEU A N 1
ATOM 676 C CA . LEU A 1 83 ? 2.146 -4.562 9.775 1.00 97.56 83 LEU A CA 1
ATOM 677 C C . LEU A 1 83 ? 1.391 -3.694 10.787 1.00 97.56 83 LEU A C 1
ATOM 679 O O . LEU A 1 83 ? 0.675 -4.229 11.628 1.00 97.56 83 LEU A O 1
ATOM 683 N N . VAL A 1 84 ? 1.513 -2.368 10.692 1.00 98.06 84 VAL A N 1
ATOM 684 C CA . VAL A 1 84 ? 0.827 -1.423 11.587 1.00 98.06 84 VAL A CA 1
ATOM 685 C C . VAL A 1 84 ? -0.684 -1.517 11.407 1.00 98.06 84 VAL A C 1
ATOM 687 O O . VAL A 1 84 ? -1.405 -1.669 12.390 1.00 98.06 84 VAL A O 1
ATOM 690 N N . ALA A 1 85 ? -1.172 -1.496 10.163 1.00 98.19 85 ALA A N 1
ATOM 691 C CA . ALA A 1 85 ? -2.599 -1.630 9.898 1.00 98.19 85 ALA A CA 1
ATOM 692 C C . ALA A 1 85 ? -3.132 -2.989 10.380 1.00 98.19 85 ALA A C 1
ATOM 694 O O . ALA A 1 85 ? -4.179 -3.046 11.017 1.00 98.19 85 ALA A O 1
ATOM 695 N N . SER A 1 86 ? -2.385 -4.075 10.154 1.00 96.81 86 SER A N 1
ATOM 696 C CA . SER A 1 86 ? -2.756 -5.404 10.661 1.00 96.81 86 SER A CA 1
ATOM 697 C C . SER A 1 86 ? -2.862 -5.430 12.181 1.00 96.81 86 SER A C 1
ATOM 699 O O . SER A 1 86 ? -3.848 -5.940 12.697 1.00 96.81 86 SER A O 1
ATOM 701 N N . ALA A 1 87 ? -1.904 -4.834 12.894 1.00 96.75 87 ALA A N 1
ATOM 702 C CA . ALA A 1 87 ? -1.924 -4.791 14.353 1.00 96.75 87 ALA A CA 1
ATOM 703 C C . ALA A 1 87 ? -3.139 -4.021 14.902 1.00 96.75 87 ALA A C 1
ATOM 705 O O . ALA A 1 87 ? -3.739 -4.445 15.887 1.00 96.75 87 ALA A O 1
ATOM 706 N N . ILE A 1 88 ? -3.531 -2.918 14.252 1.00 97.06 88 ILE A N 1
ATOM 707 C CA . ILE A 1 88 ? -4.739 -2.156 14.613 1.00 97.06 88 ILE A CA 1
ATOM 708 C C . ILE A 1 88 ? -5.989 -3.014 14.401 1.00 97.06 88 ILE A C 1
ATOM 710 O O . ILE A 1 88 ? -6.808 -3.144 15.306 1.00 97.06 88 ILE A O 1
ATOM 714 N N . LEU A 1 89 ? -6.120 -3.637 13.228 1.00 97.62 89 LEU A N 1
ATOM 715 C CA . LEU A 1 89 ? -7.270 -4.481 12.902 1.00 97.62 89 LEU A CA 1
ATOM 716 C C . LEU A 1 89 ? -7.380 -5.684 13.846 1.00 97.62 89 LEU A C 1
ATOM 718 O O . LEU A 1 89 ? -8.471 -5.990 14.317 1.00 97.62 89 LEU A O 1
ATOM 722 N N . GLU A 1 90 ? -6.263 -6.343 14.154 1.00 96.75 90 GLU A N 1
ATOM 723 C CA . GLU A 1 90 ? -6.214 -7.457 15.105 1.00 96.75 90 GLU A CA 1
ATOM 724 C C . GLU A 1 90 ? -6.644 -7.025 16.513 1.00 96.75 90 GLU A C 1
ATOM 726 O O . GLU A 1 90 ? -7.395 -7.756 17.161 1.00 96.75 90 GLU A O 1
ATOM 731 N N . ASN A 1 91 ? -6.235 -5.834 16.966 1.00 95.88 91 ASN A N 1
ATOM 732 C CA . ASN A 1 91 ? -6.662 -5.274 18.251 1.00 95.88 91 ASN A CA 1
ATOM 733 C C . ASN A 1 91 ? -8.179 -5.022 18.307 1.00 95.88 91 ASN A C 1
ATOM 735 O O . ASN A 1 91 ? -8.800 -5.270 19.339 1.00 95.88 91 ASN A O 1
ATOM 739 N N . GLU A 1 92 ? -8.777 -4.599 17.192 1.00 95.56 92 GLU A N 1
ATOM 740 C CA . GLU A 1 92 ? -10.230 -4.409 17.053 1.00 95.56 92 GLU A CA 1
ATOM 741 C C . GLU A 1 92 ? -10.990 -5.704 16.693 1.00 95.56 92 GLU A C 1
ATOM 743 O O . GLU A 1 92 ? -12.209 -5.697 16.524 1.00 95.56 92 GLU A O 1
ATOM 748 N N . GLY A 1 93 ? -10.301 -6.845 16.568 1.00 96.12 93 GLY A N 1
ATOM 749 C CA . GLY A 1 93 ? -10.914 -8.134 16.230 1.00 96.12 93 GLY A CA 1
ATOM 750 C C . GLY A 1 93 ? -11.360 -8.276 14.767 1.00 96.12 93 GLY A C 1
ATOM 751 O O . GLY A 1 93 ? -12.137 -9.177 14.439 1.00 96.12 93 GLY A O 1
ATOM 752 N N . ILE A 1 94 ? -10.866 -7.422 13.869 1.00 97.06 94 ILE A N 1
ATOM 753 C CA . ILE A 1 94 ? -11.176 -7.438 12.437 1.00 97.06 94 ILE A CA 1
ATOM 754 C C . ILE A 1 94 ? -10.189 -8.357 11.720 1.00 97.06 94 ILE A C 1
ATOM 756 O O . ILE A 1 94 ? -9.031 -8.022 11.483 1.00 97.06 94 ILE A O 1
ATOM 760 N N . LEU A 1 95 ? -10.666 -9.536 11.332 1.00 93.75 95 LEU A N 1
ATOM 761 C CA . LEU A 1 95 ? -9.873 -10.533 10.610 1.00 93.75 95 LEU A CA 1
ATOM 762 C C . LEU A 1 95 ? -10.177 -10.500 9.101 1.00 93.75 95 LEU A C 1
ATOM 764 O O . LEU A 1 95 ? -11.281 -10.096 8.728 1.00 93.75 95 LEU A O 1
ATOM 768 N N . PRO A 1 96 ? -9.292 -11.008 8.218 1.00 88.69 96 PRO A N 1
ATOM 769 C CA . PRO A 1 96 ? -9.545 -11.055 6.770 1.00 88.69 96 PRO A CA 1
ATOM 770 C C . PRO A 1 96 ? -10.827 -11.796 6.354 1.00 88.69 96 PRO A C 1
ATOM 772 O O . PRO A 1 96 ? -11.409 -11.515 5.312 1.00 88.69 96 PRO A O 1
ATOM 775 N N . ALA A 1 97 ? -11.294 -12.739 7.178 1.00 91.12 97 ALA A N 1
ATOM 776 C CA . ALA A 1 97 ? -12.542 -13.470 6.957 1.00 91.12 97 ALA A CA 1
ATOM 777 C C . ALA A 1 97 ? -13.785 -12.769 7.542 1.00 91.12 97 ALA A C 1
ATOM 779 O O . ALA A 1 97 ? -14.898 -13.264 7.372 1.00 91.12 97 ALA A O 1
ATOM 780 N N . SER A 1 98 ? -13.613 -11.653 8.255 1.00 96.56 98 SER A N 1
ATOM 781 C CA . SER A 1 98 ? -14.726 -10.914 8.854 1.00 96.56 98 SER A CA 1
ATOM 782 C C . SER A 1 98 ? -15.614 -10.272 7.788 1.00 96.56 98 SER A C 1
ATOM 784 O O . SER A 1 98 ? -15.177 -9.953 6.678 1.00 96.56 98 SER A O 1
ATOM 786 N N . GLU A 1 99 ? -16.884 -10.064 8.130 1.00 97.06 99 GLU A N 1
ATOM 787 C CA . GLU A 1 99 ? -17.832 -9.369 7.256 1.00 97.06 99 GLU A CA 1
ATOM 788 C C . GLU A 1 99 ? -17.370 -7.937 6.962 1.00 97.06 99 GLU A C 1
ATOM 790 O O . GLU A 1 99 ? -17.384 -7.516 5.810 1.00 97.06 99 GLU A O 1
ATOM 795 N N . GLN A 1 100 ? -16.875 -7.220 7.975 1.00 96.81 100 GLN A N 1
ATOM 796 C CA . GLN A 1 100 ? -16.367 -5.855 7.824 1.00 96.81 100 GLN A CA 1
ATOM 797 C C . GLN A 1 100 ? -15.207 -5.777 6.822 1.00 96.81 100 GLN A C 1
ATOM 799 O O . GLN A 1 100 ? -15.207 -4.912 5.944 1.00 96.81 100 GLN A O 1
ATOM 804 N N . TYR A 1 101 ? -14.254 -6.710 6.903 1.00 98.00 101 TYR A N 1
ATOM 805 C CA . TYR A 1 101 ? -13.132 -6.772 5.968 1.00 98.00 101 TYR A CA 1
ATOM 806 C C . TYR A 1 101 ? -13.594 -7.017 4.531 1.00 98.00 101 TYR A C 1
ATOM 808 O O . TYR A 1 101 ? -13.206 -6.301 3.606 1.00 98.00 101 TYR A O 1
ATOM 816 N N . ASN A 1 102 ? -14.470 -8.006 4.347 1.00 97.50 102 ASN A N 1
ATOM 817 C CA . ASN A 1 102 ? -14.997 -8.353 3.031 1.00 97.50 102 ASN A CA 1
ATOM 818 C C . ASN A 1 102 ? -15.842 -7.226 2.431 1.00 97.50 102 ASN A C 1
ATOM 820 O O . ASN A 1 102 ? -15.726 -6.956 1.236 1.00 97.50 102 ASN A O 1
ATOM 824 N N . THR A 1 103 ? -16.635 -6.530 3.247 1.00 97.81 103 THR A N 1
ATOM 825 C CA . THR A 1 103 ? -17.393 -5.349 2.820 1.00 97.81 103 THR A CA 1
ATOM 826 C C . THR A 1 103 ? -16.455 -4.260 2.314 1.00 97.81 103 THR A C 1
ATOM 828 O O . THR A 1 103 ? -16.600 -3.839 1.166 1.00 97.81 103 THR A O 1
ATOM 831 N N . ARG A 1 104 ? -15.422 -3.881 3.082 1.00 97.88 104 ARG A N 1
ATOM 832 C CA . ARG A 1 104 ? -14.460 -2.864 2.629 1.00 97.88 104 ARG A CA 1
ATOM 833 C C . ARG A 1 104 ? -13.693 -3.296 1.377 1.00 97.88 104 ARG A C 1
ATOM 835 O O . ARG A 1 104 ? -13.465 -2.478 0.488 1.00 97.88 104 ARG A O 1
ATOM 842 N N . LYS A 1 105 ? -13.322 -4.574 1.262 1.00 98.31 105 LYS A N 1
ATOM 843 C CA . LYS A 1 105 ? -12.688 -5.105 0.045 1.00 98.31 105 LYS A CA 1
ATOM 844 C C . LYS A 1 105 ? -13.597 -4.964 -1.176 1.00 98.31 105 LYS A C 1
ATOM 846 O O . LYS A 1 105 ? -13.148 -4.499 -2.221 1.00 98.31 105 LYS A O 1
ATOM 851 N N . ASN A 1 106 ? -14.871 -5.316 -1.043 1.00 97.62 106 ASN A N 1
ATOM 852 C CA . ASN A 1 106 ? -15.838 -5.198 -2.131 1.00 97.62 106 ASN A CA 1
ATOM 853 C C . ASN A 1 106 ? -16.084 -3.732 -2.521 1.00 97.62 106 ASN A C 1
ATOM 855 O O . ASN A 1 106 ? -16.144 -3.429 -3.710 1.00 97.62 106 ASN A O 1
ATOM 859 N N . GLU A 1 107 ? -16.165 -2.821 -1.547 1.00 97.81 107 GLU A N 1
ATOM 860 C CA . GLU A 1 107 ? -16.265 -1.374 -1.788 1.00 97.81 107 GLU A CA 1
ATOM 861 C C . GLU A 1 107 ? -15.049 -0.836 -2.552 1.00 97.81 107 GLU A C 1
ATOM 863 O O . GLU A 1 107 ? -15.215 -0.131 -3.549 1.00 97.81 107 GLU A O 1
ATOM 868 N N . LEU A 1 108 ? -13.833 -1.209 -2.132 1.00 97.62 108 LEU A N 1
ATOM 869 C CA . LEU A 1 108 ? -12.586 -0.838 -2.809 1.00 97.62 108 LEU A CA 1
ATOM 870 C C . LEU A 1 108 ? -12.584 -1.303 -4.272 1.00 97.62 108 LEU A C 1
ATOM 872 O O . LEU A 1 108 ? -12.275 -0.522 -5.177 1.00 97.62 108 LEU A O 1
ATOM 876 N N . LEU A 1 109 ? -12.920 -2.574 -4.505 1.00 98.06 109 LEU A N 1
ATOM 877 C CA . LEU A 1 109 ? -12.925 -3.171 -5.840 1.00 98.06 109 LEU A CA 1
ATOM 878 C C . LEU A 1 109 ? -13.971 -2.506 -6.737 1.00 98.06 109 LEU A C 1
ATOM 880 O O . LEU A 1 109 ? -13.633 -2.065 -7.837 1.00 98.06 109 LEU A O 1
ATOM 884 N N . ALA A 1 110 ? -15.203 -2.351 -6.245 1.00 97.50 110 ALA A N 1
ATOM 885 C CA . ALA A 1 110 ? -16.285 -1.709 -6.983 1.00 97.50 110 ALA A CA 1
ATOM 886 C C . ALA A 1 110 ? -15.967 -0.241 -7.306 1.00 97.50 110 ALA A C 1
ATOM 888 O O . ALA A 1 110 ? -16.150 0.188 -8.447 1.00 97.50 110 ALA A O 1
ATOM 889 N N . GLY A 1 111 ? -15.428 0.513 -6.341 1.00 96.88 111 GLY A N 1
ATOM 890 C CA . GLY A 1 111 ? -14.988 1.898 -6.538 1.00 96.88 111 GLY A CA 1
ATOM 891 C C . GLY A 1 111 ? -13.847 2.034 -7.551 1.00 96.88 111 GLY A C 1
ATOM 892 O O . GLY A 1 111 ? -13.745 3.051 -8.233 1.00 96.88 111 GLY A O 1
ATOM 893 N N . SER A 1 112 ? -13.038 0.984 -7.706 1.00 95.44 112 SER A N 1
ATOM 894 C CA . SER A 1 112 ? -11.960 0.898 -8.699 1.00 95.44 112 SER A CA 1
ATOM 895 C C . SER A 1 112 ? -12.409 0.302 -10.045 1.00 95.44 112 SER A C 1
ATOM 897 O O . SER A 1 112 ? -11.587 0.135 -10.944 1.00 95.44 112 SER A O 1
ATOM 899 N N . GLY A 1 113 ? -13.699 -0.019 -10.205 1.00 97.25 113 GLY A N 1
ATOM 900 C CA . GLY A 1 113 ? -14.265 -0.569 -11.441 1.00 97.25 113 GLY A CA 1
ATOM 901 C C . GLY A 1 113 ? -14.076 -2.078 -11.633 1.00 97.25 113 GLY A C 1
ATOM 902 O O . GLY A 1 113 ? -14.310 -2.582 -12.733 1.00 97.25 113 GLY A O 1
ATOM 903 N N . TYR A 1 114 ? -13.678 -2.814 -10.594 1.00 97.94 114 TYR A N 1
ATOM 904 C CA . TYR A 1 114 ? -13.503 -4.266 -10.636 1.00 97.94 114 TYR A CA 1
ATOM 905 C C . TYR A 1 114 ? -14.703 -4.993 -10.027 1.00 97.94 114 TYR A C 1
ATOM 907 O O . TYR A 1 114 ? -15.192 -4.642 -8.957 1.00 97.94 114 TYR A O 1
ATOM 915 N N . ALA A 1 115 ? -15.163 -6.049 -10.702 1.00 96.00 115 ALA A N 1
ATOM 916 C CA . ALA A 1 115 ? -16.290 -6.861 -10.239 1.00 96.00 115 ALA A CA 1
ATOM 917 C C . ALA A 1 115 ? -15.912 -7.855 -9.124 1.00 96.00 115 ALA A C 1
ATOM 919 O O . ALA A 1 115 ? -16.783 -8.297 -8.379 1.00 96.00 115 ALA A O 1
ATOM 920 N N . SER A 1 116 ? -14.635 -8.236 -9.035 1.00 96.75 116 SER A N 1
ATOM 921 C CA . SER A 1 116 ? -14.112 -9.147 -8.018 1.00 96.75 116 SER A CA 1
ATOM 922 C C . SER A 1 116 ? -12.599 -8.989 -7.856 1.00 96.75 116 SER A C 1
ATOM 924 O O . SER A 1 116 ? -11.941 -8.312 -8.653 1.00 96.75 116 SER A O 1
ATOM 926 N N . GLU A 1 117 ? -12.043 -9.634 -6.831 1.00 96.88 117 GLU A N 1
ATOM 927 C CA . GLU A 1 117 ? -10.598 -9.701 -6.605 1.00 96.88 117 GLU A CA 1
ATOM 928 C C . GLU A 1 117 ? -9.896 -10.403 -7.772 1.00 96.88 117 GLU A C 1
ATOM 930 O O . GLU A 1 117 ? -8.897 -9.905 -8.280 1.00 96.88 117 GLU A O 1
ATOM 935 N N . GLU A 1 118 ? -10.470 -11.491 -8.289 1.00 97.56 118 GLU A N 1
ATOM 936 C CA . GLU A 1 118 ? -9.936 -12.210 -9.449 1.00 97.56 118 GLU A CA 1
ATOM 937 C C . GLU A 1 118 ? -9.898 -11.322 -10.697 1.00 97.56 118 GLU A C 1
ATOM 939 O O . GLU A 1 118 ? -8.945 -11.394 -11.472 1.00 97.56 118 GLU A O 1
ATOM 944 N N . ALA A 1 119 ? -10.904 -10.460 -10.889 1.00 97.75 119 ALA A N 1
ATOM 945 C CA . ALA A 1 119 ? -10.920 -9.506 -11.995 1.00 97.75 119 ALA A CA 1
ATOM 946 C C . ALA A 1 119 ? -9.812 -8.447 -11.854 1.00 97.75 119 ALA A C 1
ATOM 948 O O . ALA A 1 119 ? -9.156 -8.117 -12.843 1.00 97.75 119 ALA A O 1
ATOM 949 N N . ALA A 1 120 ? -9.571 -7.946 -10.639 1.00 97.50 120 ALA A N 1
ATOM 950 C CA . ALA A 1 120 ? -8.480 -7.012 -10.364 1.00 97.50 120 ALA A CA 1
ATOM 951 C C . ALA A 1 120 ? -7.102 -7.670 -10.560 1.00 97.50 120 ALA A C 1
ATOM 953 O O . ALA A 1 120 ? -6.220 -7.088 -11.195 1.00 97.50 120 ALA A O 1
ATOM 954 N N . VAL A 1 121 ? -6.935 -8.915 -10.105 1.00 96.81 121 VAL A N 1
ATOM 955 C CA . VAL A 1 121 ? -5.707 -9.699 -10.306 1.00 96.81 121 VAL A CA 1
ATOM 956 C C . VAL A 1 121 ? -5.462 -9.983 -11.784 1.00 96.81 121 VAL A C 1
ATOM 958 O O . VAL A 1 121 ? -4.345 -9.794 -12.269 1.00 96.81 121 VAL A O 1
ATOM 961 N N . ALA A 1 122 ? -6.500 -10.339 -12.543 1.00 96.25 122 ALA A N 1
ATOM 962 C CA . ALA A 1 122 ? -6.403 -10.502 -13.993 1.00 96.25 122 ALA A CA 1
ATOM 963 C C . ALA A 1 122 ? -6.024 -9.194 -14.715 1.00 96.25 122 ALA A C 1
ATOM 965 O O . ALA A 1 122 ? -5.383 -9.236 -15.765 1.00 96.25 122 ALA A O 1
ATOM 966 N N . ALA A 1 123 ? -6.376 -8.038 -14.143 1.00 94.88 123 ALA A N 1
ATOM 967 C CA . ALA A 1 123 ? -5.974 -6.718 -14.626 1.00 94.88 123 ALA A CA 1
ATOM 968 C C . ALA A 1 123 ? -4.558 -6.295 -14.177 1.00 94.88 123 ALA A C 1
ATOM 970 O O . ALA A 1 123 ? -4.084 -5.227 -14.568 1.00 94.88 123 ALA A O 1
ATOM 971 N N . GLY A 1 124 ? -3.858 -7.127 -13.399 1.00 91.88 124 GLY A N 1
ATOM 972 C CA . GLY A 1 124 ? -2.477 -6.899 -12.969 1.00 91.88 124 GLY A CA 1
ATOM 973 C C . GLY A 1 124 ? -2.326 -6.223 -11.605 1.00 91.88 124 GLY A C 1
ATOM 974 O O . GLY A 1 124 ? -1.220 -5.794 -11.271 1.00 91.88 124 GLY A O 1
ATOM 975 N N . ILE A 1 125 ? -3.398 -6.124 -10.815 1.00 94.06 125 ILE A N 1
ATOM 976 C CA . ILE A 1 125 ? -3.332 -5.655 -9.426 1.00 94.06 125 ILE A CA 1
ATOM 977 C C . ILE A 1 125 ? -2.997 -6.845 -8.523 1.00 94.06 125 ILE A C 1
ATOM 979 O O . ILE A 1 125 ? -3.731 -7.825 -8.507 1.00 94.06 125 ILE A O 1
ATOM 983 N N . SER A 1 126 ? -1.897 -6.792 -7.770 1.00 93.88 126 SER A N 1
ATOM 984 C CA . SER A 1 126 ? -1.536 -7.914 -6.896 1.00 93.88 126 SER A CA 1
ATOM 985 C C . SER A 1 126 ? -2.505 -8.058 -5.722 1.00 93.88 126 SER A C 1
ATOM 987 O O . SER A 1 126 ? -3.041 -7.070 -5.211 1.00 93.88 126 SER A O 1
ATOM 989 N N . GLN A 1 127 ? -2.696 -9.297 -5.269 1.00 95.06 127 GLN A N 1
ATOM 990 C CA . GLN A 1 127 ? -3.526 -9.598 -4.105 1.00 95.06 127 GLN A CA 1
ATOM 991 C C . GLN A 1 127 ? -2.996 -8.897 -2.848 1.00 95.06 127 GLN A C 1
ATOM 993 O O . GLN A 1 127 ? -3.772 -8.337 -2.079 1.00 95.06 127 GLN A O 1
ATOM 998 N N . GLU A 1 128 ? -1.676 -8.832 -2.679 1.00 94.44 128 GLU A N 1
ATOM 999 C CA . GLU A 1 128 ? -1.024 -8.159 -1.556 1.00 94.44 128 GLU A CA 1
ATOM 1000 C C . GLU A 1 128 ? -1.320 -6.656 -1.541 1.00 94.44 128 GLU A C 1
ATOM 1002 O O . GLU A 1 128 ? -1.534 -6.081 -0.476 1.00 94.44 128 GLU A O 1
ATOM 1007 N N . ASN A 1 129 ? -1.389 -6.012 -2.713 1.00 95.06 129 ASN A N 1
ATOM 1008 C CA . ASN A 1 129 ? -1.731 -4.594 -2.806 1.00 95.06 129 ASN A CA 1
ATOM 1009 C C . ASN A 1 129 ? -3.207 -4.342 -2.467 1.00 95.06 129 ASN A C 1
ATOM 1011 O O . ASN A 1 129 ? -3.524 -3.355 -1.799 1.00 95.06 129 ASN A O 1
ATOM 1015 N N . ILE A 1 130 ? -4.107 -5.239 -2.885 1.00 97.12 130 ILE A N 1
ATOM 1016 C CA . ILE A 1 130 ? -5.524 -5.183 -2.498 1.00 97.12 130 ILE A CA 1
ATOM 1017 C C . ILE A 1 130 ? -5.636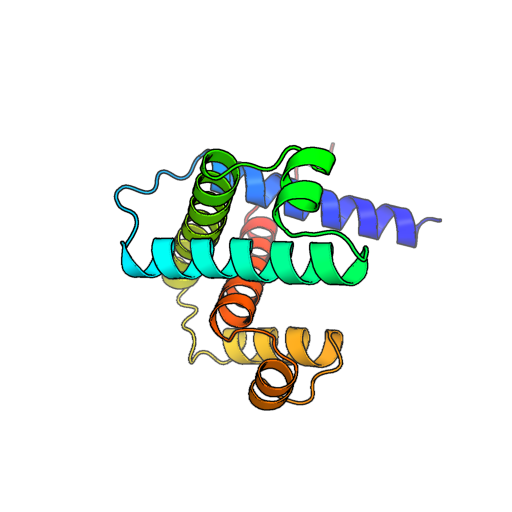 -5.317 -0.976 1.00 97.12 130 ILE A C 1
ATOM 1019 O O . ILE A 1 130 ? -6.237 -4.460 -0.331 1.00 97.12 130 ILE A O 1
ATOM 1023 N N . ASP A 1 131 ? -5.003 -6.339 -0.399 1.00 96.94 131 ASP A N 1
ATOM 1024 C CA . ASP A 1 131 ? -5.039 -6.628 1.038 1.00 96.94 131 ASP A CA 1
ATOM 1025 C C . ASP A 1 131 ? -4.478 -5.463 1.869 1.00 96.94 131 ASP A C 1
ATOM 1027 O O . ASP A 1 131 ? -5.135 -4.966 2.784 1.00 96.94 131 ASP A O 1
ATOM 1031 N N . MET A 1 132 ? -3.306 -4.941 1.498 1.00 97.38 132 MET A N 1
ATOM 1032 C CA . MET A 1 132 ? -2.707 -3.774 2.148 1.00 97.38 132 MET A CA 1
ATOM 1033 C C . MET A 1 132 ? -3.633 -2.552 2.091 1.00 97.38 132 MET A C 1
ATOM 1035 O O . MET A 1 132 ? -3.784 -1.859 3.096 1.00 97.38 132 MET A O 1
ATOM 1039 N N . THR A 1 133 ? -4.269 -2.291 0.946 1.00 97.38 133 THR A N 1
ATOM 1040 C CA . THR A 1 133 ? -5.156 -1.128 0.779 1.00 97.38 133 THR A CA 1
ATOM 1041 C C . THR A 1 133 ? -6.407 -1.251 1.650 1.00 97.38 133 THR A C 1
ATOM 1043 O O . THR A 1 133 ? -6.803 -0.283 2.299 1.00 97.38 133 THR A O 1
ATOM 1046 N N . VAL A 1 134 ? -7.009 -2.443 1.726 1.00 98.31 134 VAL A N 1
ATOM 1047 C CA . VAL A 1 134 ? -8.167 -2.701 2.599 1.00 98.31 134 VAL A CA 1
ATOM 1048 C C . VAL A 1 134 ? -7.798 -2.499 4.066 1.00 98.31 134 VAL A C 1
ATOM 1050 O O . VAL A 1 134 ? -8.511 -1.787 4.778 1.00 98.31 134 VAL A O 1
ATOM 1053 N N . ARG A 1 135 ? -6.670 -3.069 4.511 1.00 98.38 135 ARG A N 1
ATOM 1054 C CA . ARG A 1 135 ? -6.163 -2.889 5.881 1.00 98.38 135 ARG A CA 1
ATOM 1055 C C . ARG A 1 135 ? -5.905 -1.425 6.195 1.00 98.38 135 ARG A C 1
ATOM 1057 O O . ARG A 1 135 ? -6.331 -0.960 7.245 1.00 98.38 135 ARG A O 1
ATOM 1064 N N . TYR A 1 136 ? -5.240 -0.707 5.293 1.00 97.94 136 TYR A N 1
ATOM 1065 C CA . TYR A 1 136 ? -4.960 0.717 5.450 1.00 97.94 136 TYR A CA 1
ATOM 1066 C C . TYR A 1 136 ? -6.254 1.515 5.629 1.00 97.94 136 TYR A C 1
ATOM 1068 O O . TYR A 1 136 ? -6.383 2.254 6.601 1.00 97.94 136 TYR A O 1
ATOM 1076 N N . TYR A 1 137 ? -7.251 1.312 4.766 1.00 96.94 137 TYR A N 1
ATOM 1077 C CA . TYR A 1 137 ? -8.516 2.036 4.876 1.00 96.94 137 TYR A CA 1
ATOM 1078 C C . TYR A 1 137 ? -9.267 1.734 6.172 1.00 96.94 137 TYR A C 1
ATOM 1080 O O . TYR A 1 137 ? -9.684 2.671 6.852 1.00 96.94 137 TYR A O 1
ATOM 1088 N N . LEU A 1 138 ? -9.369 0.463 6.564 1.00 97.75 138 LEU A N 1
ATOM 1089 C CA . LEU A 1 138 ? -9.977 0.093 7.844 1.00 97.75 138 LEU A CA 1
ATOM 1090 C C . LEU A 1 138 ? -9.215 0.695 9.028 1.00 97.75 138 LEU A C 1
ATOM 1092 O O . LEU A 1 138 ? -9.831 1.255 9.928 1.00 97.75 138 LEU A O 1
ATOM 1096 N N . ALA A 1 139 ? -7.882 0.644 9.010 1.00 97.62 139 ALA A N 1
ATOM 1097 C CA . ALA A 1 139 ? -7.059 1.228 10.062 1.00 97.62 139 ALA A CA 1
ATOM 1098 C C . ALA A 1 139 ? -7.259 2.746 10.157 1.00 97.62 139 ALA A C 1
ATOM 1100 O O . ALA A 1 139 ? -7.391 3.268 11.259 1.00 97.62 139 ALA A O 1
ATOM 1101 N N . THR A 1 140 ? -7.334 3.459 9.028 1.00 96.25 140 THR A N 1
ATOM 1102 C CA . THR A 1 140 ? -7.600 4.907 9.039 1.00 96.25 140 THR A CA 1
ATOM 1103 C C . THR A 1 140 ? -8.988 5.245 9.572 1.00 96.25 140 THR A C 1
ATOM 1105 O O . THR A 1 140 ? -9.120 6.235 10.285 1.00 96.25 140 THR A O 1
ATOM 1108 N N . ASP A 1 141 ? -10.006 4.427 9.281 1.00 94.75 141 ASP A N 1
ATOM 1109 C CA . ASP A 1 141 ? -11.348 4.611 9.844 1.00 94.75 141 ASP A CA 1
ATOM 1110 C C . ASP A 1 141 ? -11.330 4.440 11.368 1.00 94.75 141 ASP A C 1
ATOM 1112 O O . ASP A 1 141 ? -11.796 5.321 12.083 1.00 94.75 141 ASP A O 1
ATOM 1116 N N . ILE A 1 142 ? -10.690 3.381 11.870 1.00 95.44 142 ILE A N 1
ATOM 1117 C CA . ILE A 1 142 ? -10.541 3.122 13.312 1.00 95.44 142 ILE A CA 1
ATOM 1118 C C . ILE A 1 142 ? -9.775 4.255 14.006 1.00 95.44 142 ILE A C 1
ATOM 1120 O O . ILE A 1 142 ? -10.148 4.694 15.094 1.00 95.44 142 ILE A O 1
ATOM 1124 N N . ILE A 1 143 ? -8.690 4.738 13.391 1.00 94.50 143 ILE A N 1
ATOM 1125 C CA . ILE A 1 143 ? -7.904 5.852 13.934 1.00 94.50 143 ILE A CA 1
ATOM 1126 C C . ILE A 1 143 ? -8.774 7.100 14.049 1.00 94.50 143 ILE A C 1
ATOM 1128 O O . ILE A 1 143 ? -8.728 7.760 15.082 1.00 94.50 143 ILE A O 1
ATOM 1132 N N . LEU A 1 144 ? -9.570 7.418 13.026 1.00 91.31 144 LEU A N 1
ATOM 1133 C CA . LEU A 1 144 ? -10.462 8.573 13.059 1.00 91.31 144 LEU A CA 1
ATOM 1134 C C . LEU A 1 144 ? -11.579 8.436 14.093 1.00 91.31 144 LEU A C 1
ATOM 1136 O O . LEU A 1 144 ? -11.852 9.396 14.807 1.00 91.31 144 LEU A O 1
ATOM 1140 N N . GLU A 1 145 ? -12.213 7.267 14.181 1.00 89.31 145 GLU A N 1
ATOM 1141 C CA . GLU A 1 145 ? -13.270 6.991 15.161 1.00 89.31 145 GLU A CA 1
ATOM 1142 C C . GLU A 1 145 ? -12.763 7.151 16.603 1.00 89.31 145 GLU A C 1
ATOM 1144 O O . GLU A 1 145 ? -13.500 7.612 17.476 1.00 89.31 145 GLU A O 1
ATOM 1149 N N . ASN A 1 146 ? -11.486 6.834 16.835 1.00 84.62 146 ASN A N 1
ATOM 1150 C CA . ASN A 1 146 ? -10.826 6.954 18.133 1.00 84.62 146 ASN A CA 1
ATOM 1151 C C . ASN A 1 146 ? -10.082 8.288 18.338 1.00 84.62 146 ASN A C 1
ATOM 1153 O O . ASN A 1 146 ? -9.646 8.585 19.457 1.00 84.62 146 ASN A O 1
ATOM 1157 N N . ALA A 1 147 ? -9.914 9.104 17.295 1.00 80.69 147 ALA A N 1
ATOM 1158 C CA . ALA A 1 147 ? -9.228 10.384 17.394 1.00 80.69 147 ALA A CA 1
ATOM 1159 C C . ALA A 1 147 ? -10.075 11.385 18.189 1.00 80.69 147 ALA A C 1
ATOM 1161 O O . ALA A 1 147 ? -11.263 11.590 17.942 1.00 80.69 147 ALA A O 1
ATOM 1162 N N . THR A 1 148 ? -9.451 12.076 19.143 1.00 64.19 148 THR A N 1
ATOM 1163 C CA . THR A 1 148 ? -10.107 13.197 19.823 1.00 64.19 148 THR A CA 1
ATOM 1164 C C . THR A 1 148 ? -10.046 14.418 18.908 1.00 64.19 148 THR A C 1
ATOM 1166 O O . THR A 1 148 ? -9.015 15.086 18.834 1.00 64.19 148 THR A O 1
ATOM 1169 N N . ILE A 1 149 ? -11.140 14.722 18.208 1.00 61.97 149 ILE A N 1
ATOM 1170 C CA . ILE A 1 149 ? -11.251 15.947 17.407 1.00 61.97 149 ILE A CA 1
ATOM 1171 C C . ILE A 1 149 ? -11.396 17.125 18.377 1.00 61.97 149 ILE A C 1
ATOM 1173 O O . ILE A 1 149 ? -12.467 17.380 18.931 1.00 61.97 149 ILE A O 1
ATOM 1177 N N . ALA A 1 150 ? -10.293 17.832 18.625 1.00 54.25 150 ALA A N 1
ATOM 1178 C CA . ALA A 1 150 ? -10.334 19.109 19.317 1.00 54.25 150 ALA A CA 1
ATOM 1179 C C . ALA A 1 150 ? -10.975 20.137 18.375 1.00 54.25 150 ALA A C 1
ATOM 1181 O O . ALA A 1 150 ? -10.308 20.692 17.505 1.00 54.25 150 ALA A O 1
ATOM 1182 N N . ASN A 1 151 ? -12.280 20.366 18.529 1.00 45.44 151 ASN A N 1
ATOM 1183 C CA . ASN A 1 151 ? -12.938 21.503 17.895 1.00 45.44 151 ASN A CA 1
ATOM 1184 C C . ASN A 1 151 ? -12.315 22.779 18.479 1.00 45.44 151 ASN A C 1
ATOM 1186 O O . ASN A 1 151 ? -12.470 23.042 19.674 1.00 45.44 151 ASN A O 1
ATOM 1190 N N . GLY A 1 152 ? -11.549 23.494 17.652 1.00 40.97 152 GLY A N 1
ATOM 1191 C CA . GLY A 1 152 ? -10.994 24.809 17.981 1.00 40.97 152 GLY A CA 1
ATOM 1192 C C . GLY A 1 152 ? -12.064 25.869 18.197 1.00 40.97 152 GLY A C 1
ATOM 1193 O O . GLY A 1 152 ? -13.178 25.719 17.643 1.00 40.97 152 GLY A O 1
#

Radius of gyration: 17.42 Å; chains: 1; bounding box: 36×38×43 Å